Protein AF-A0A2R7Y6E2-F1 (afdb_monomer_lite)

Secondary structure (DSSP, 8-state):
-PPEEEEETTEEEEEPTT-EEEEEEEHHHHHT----TT-----EEEEEEETTEEEEEEEEEEES--HHHHHHHHHHHHHHHHTTSS-SSSEEEEEEEEESS---HHHHHHHHHTTEEEEE-SSEEEHHHHHHHTT---

Organism: NCBI:txid1973259

Structure (mmCIF, N/CA/C/O backbone):
data_AF-A0A2R7Y6E2-F1
#
_entry.id   AF-A0A2R7Y6E2-F1
#
loop_
_atom_site.group_PDB
_atom_site.id
_atom_site.type_symbol
_atom_site.label_atom_id
_atom_site.label_alt_id
_atom_site.label_comp_id
_atom_site.label_asym_id
_atom_site.label_entity_id
_atom_site.label_seq_id
_atom_site.pdbx_PDB_ins_code
_atom_site.Cartn_x
_atom_site.Cartn_y
_atom_site.Cartn_z
_atom_site.occupancy
_atom_site.B_iso_or_equiv
_atom_site.auth_seq_id
_atom_site.auth_comp_id
_atom_site.auth_asym_id
_atom_site.auth_atom_id
_atom_site.pdbx_PDB_model_num
ATOM 1 N N . MET A 1 1 ? -22.496 -4.155 -10.863 1.00 56.75 1 MET A N 1
ATOM 2 C CA . MET A 1 1 ? -22.003 -3.481 -9.640 1.00 56.75 1 MET A CA 1
ATOM 3 C C . MET A 1 1 ? -21.077 -2.351 -10.057 1.00 56.75 1 MET A C 1
ATOM 5 O O . MET A 1 1 ? -20.197 -2.584 -10.878 1.00 56.75 1 MET A O 1
ATOM 9 N N . THR A 1 2 ? -21.307 -1.134 -9.568 1.00 64.12 2 THR A N 1
ATOM 10 C CA . THR A 1 2 ? -20.529 0.052 -9.959 1.00 64.12 2 THR A CA 1
ATOM 11 C C . THR A 1 2 ? -19.225 0.093 -9.172 1.00 64.12 2 THR A C 1
ATOM 13 O O . THR A 1 2 ? -19.241 0.068 -7.946 1.00 64.12 2 THR A O 1
ATOM 16 N N . VAL A 1 3 ? -18.091 0.126 -9.866 1.00 72.12 3 VAL A N 1
ATOM 17 C CA . VAL A 1 3 ? -16.772 0.138 -9.227 1.00 72.12 3 VAL A CA 1
ATOM 18 C C . VAL A 1 3 ? -16.452 1.550 -8.728 1.00 72.12 3 VAL A C 1
ATOM 20 O O . VAL A 1 3 ? -16.567 2.512 -9.490 1.00 72.12 3 VAL A O 1
ATOM 23 N N . LYS A 1 4 ? -16.039 1.687 -7.464 1.00 87.62 4 LYS A N 1
ATOM 24 C CA . LYS A 1 4 ? -15.685 2.980 -6.862 1.00 87.62 4 LYS A CA 1
ATOM 25 C C . LYS A 1 4 ? -14.244 3.335 -7.222 1.00 87.62 4 LYS A C 1
ATOM 27 O O . LYS A 1 4 ? -13.345 2.512 -7.079 1.00 87.62 4 LYS A O 1
ATOM 32 N N . LYS A 1 5 ? -14.006 4.561 -7.687 1.00 90.81 5 LYS A N 1
ATOM 33 C CA . LYS A 1 5 ? -12.660 5.059 -8.000 1.00 90.81 5 LYS A CA 1
ATOM 34 C C . LYS A 1 5 ? -12.366 6.310 -7.195 1.00 90.81 5 LYS A C 1
ATOM 36 O O . LYS A 1 5 ? -13.218 7.187 -7.089 1.00 90.81 5 LYS A O 1
ATOM 41 N N . ILE A 1 6 ? -11.153 6.391 -6.671 1.00 91.75 6 ILE A N 1
ATOM 42 C CA . ILE A 1 6 ? -10.626 7.577 -5.996 1.00 91.75 6 ILE A CA 1
ATOM 43 C C . ILE A 1 6 ? -9.375 8.055 -6.722 1.00 91.75 6 ILE A C 1
ATOM 45 O O . ILE A 1 6 ? -8.675 7.270 -7.368 1.00 91.75 6 ILE A O 1
ATOM 49 N N . LYS A 1 7 ? -9.099 9.353 -6.631 1.00 88.94 7 LYS A N 1
ATOM 50 C CA . LYS A 1 7 ? -7.918 9.972 -7.227 1.00 88.94 7 LYS A CA 1
ATOM 51 C C . LYS A 1 7 ? -7.131 10.696 -6.144 1.00 88.94 7 LYS A C 1
ATOM 53 O O . LYS A 1 7 ? -7.691 11.526 -5.434 1.00 88.94 7 LYS A O 1
ATOM 58 N N . ILE A 1 8 ? -5.843 10.382 -6.041 1.00 86.50 8 ILE A N 1
ATOM 59 C CA . ILE A 1 8 ? -4.896 11.007 -5.113 1.00 86.50 8 ILE A CA 1
ATOM 60 C C . ILE A 1 8 ? -3.731 11.507 -5.960 1.00 86.50 8 ILE A C 1
ATOM 62 O O . ILE A 1 8 ? -2.990 10.709 -6.536 1.00 86.50 8 ILE A O 1
ATOM 66 N N . LYS A 1 9 ? -3.626 12.834 -6.110 1.00 83.81 9 LYS A N 1
ATOM 67 C CA . LYS A 1 9 ? -2.745 13.492 -7.090 1.00 83.81 9 LYS A CA 1
ATOM 68 C C . LYS A 1 9 ? -2.893 12.868 -8.488 1.00 83.81 9 LYS A C 1
ATOM 70 O O . LYS A 1 9 ? -3.942 13.009 -9.121 1.00 83.81 9 LYS A O 1
ATOM 75 N N . ASN A 1 10 ? -1.864 12.165 -8.962 1.00 79.25 10 ASN A N 1
ATOM 76 C CA . ASN A 1 10 ? -1.819 11.552 -10.289 1.00 79.25 10 ASN A CA 1
ATOM 77 C C . ASN A 1 10 ? -2.168 10.054 -10.279 1.00 79.25 10 ASN A C 1
ATOM 79 O O . ASN A 1 10 ? -2.260 9.449 -11.347 1.00 79.25 10 ASN A O 1
ATOM 83 N N . THR A 1 11 ? -2.412 9.468 -9.105 1.00 83.75 11 THR A N 1
ATOM 84 C CA . THR A 1 11 ? -2.740 8.050 -8.943 1.00 83.75 11 THR A CA 1
ATOM 85 C C . THR A 1 11 ? -4.250 7.861 -8.860 1.00 83.75 11 THR A C 1
ATOM 87 O O . THR A 1 11 ? -4.935 8.487 -8.051 1.00 83.75 11 THR A O 1
ATOM 90 N N . THR A 1 12 ? -4.786 6.977 -9.703 1.00 90.00 12 THR A N 1
ATOM 91 C CA . THR A 1 12 ? -6.181 6.520 -9.615 1.00 90.00 12 THR A CA 1
ATOM 92 C C . THR A 1 12 ? -6.214 5.155 -8.951 1.00 90.00 12 THR A C 1
ATOM 94 O O . THR A 1 12 ? -5.489 4.254 -9.374 1.00 90.00 12 THR A O 1
ATOM 97 N N . ILE A 1 13 ? -7.068 4.986 -7.947 1.00 91.62 13 ILE A N 1
ATOM 98 C CA . ILE A 1 13 ? -7.214 3.736 -7.204 1.00 91.62 13 ILE A CA 1
ATOM 99 C C . ILE A 1 13 ? -8.643 3.238 -7.355 1.00 91.62 13 ILE A C 1
ATOM 101 O O . ILE A 1 13 ? -9.605 3.981 -7.156 1.00 91.62 13 ILE A O 1
ATOM 105 N N . THR A 1 14 ? -8.765 1.973 -7.730 1.00 92.44 14 THR A N 1
ATOM 106 C CA . THR A 1 14 ? -10.038 1.276 -7.881 1.00 92.44 14 THR A CA 1
ATOM 107 C C . THR A 1 14 ? -10.317 0.509 -6.598 1.00 92.44 14 THR A C 1
ATOM 109 O O . THR A 1 14 ? -9.541 -0.369 -6.226 1.00 92.44 14 THR A O 1
ATOM 112 N N . LEU A 1 15 ? -11.401 0.863 -5.912 1.00 92.25 15 LEU A N 1
ATOM 113 C CA . LEU A 1 15 ? -11.818 0.280 -4.643 1.00 92.25 15 LEU A CA 1
ATOM 114 C C . LEU A 1 15 ? -12.960 -0.729 -4.848 1.00 92.25 15 LEU A C 1
ATOM 116 O O . LEU A 1 15 ? -13.767 -0.560 -5.771 1.00 92.25 15 LEU A O 1
ATOM 120 N N . PRO A 1 16 ? -13.083 -1.735 -3.963 1.00 90.44 16 PRO A N 1
ATOM 121 C CA . PRO A 1 16 ? -14.289 -2.548 -3.872 1.00 90.44 16 PRO A CA 1
ATOM 122 C C . PRO A 1 16 ? -15.549 -1.687 -3.675 1.00 90.44 16 PRO A C 1
ATOM 124 O O . PRO A 1 16 ? -15.488 -0.661 -2.992 1.00 90.44 16 PRO A O 1
ATOM 127 N N . PRO A 1 17 ? -16.703 -2.079 -4.243 1.00 88.00 17 PRO A N 1
ATOM 128 C CA . PRO A 1 17 ? -17.943 -1.304 -4.137 1.00 88.00 17 PRO A CA 1
ATOM 129 C C . PRO A 1 17 ? -18.469 -1.185 -2.697 1.00 88.00 17 PRO A C 1
ATOM 131 O O . PRO A 1 17 ? -19.070 -0.175 -2.350 1.00 88.00 17 PRO A O 1
ATOM 134 N N . ASN A 1 18 ? -18.214 -2.191 -1.862 1.00 88.56 18 ASN A N 1
ATOM 135 C CA . ASN A 1 18 ? -18.563 -2.264 -0.440 1.00 88.56 18 ASN A CA 1
ATOM 136 C C . ASN A 1 18 ? -17.472 -1.699 0.492 1.00 88.56 18 ASN A C 1
ATOM 138 O O . ASN A 1 18 ? -17.632 -1.754 1.709 1.00 88.56 18 ASN A O 1
ATOM 142 N N . ALA A 1 19 ? -16.371 -1.163 -0.047 1.00 92.06 19 ALA A N 1
ATOM 143 C CA . ALA A 1 19 ? -15.323 -0.564 0.768 1.00 92.06 19 ALA A CA 1
ATOM 144 C C . ALA A 1 19 ? -15.698 0.863 1.202 1.00 92.06 19 ALA A C 1
ATOM 146 O O . ALA A 1 19 ? -15.928 1.770 0.385 1.00 92.06 19 ALA A O 1
ATOM 147 N N . GLU A 1 20 ? -15.675 1.084 2.510 1.00 93.31 20 GLU A N 1
ATOM 148 C CA . GLU A 1 20 ? -15.741 2.406 3.112 1.00 93.31 20 GLU A CA 1
ATOM 149 C C . GLU A 1 20 ? -14.324 2.987 3.207 1.00 93.31 20 GLU A C 1
ATOM 151 O O . GLU A 1 20 ? -13.395 2.346 3.695 1.00 93.31 20 GLU A O 1
ATOM 156 N N . LEU A 1 21 ? -14.138 4.208 2.705 1.00 94.38 21 LEU A N 1
ATOM 157 C CA . LEU A 1 21 ? -12.856 4.903 2.784 1.00 94.38 21 LEU A CA 1
ATOM 158 C C . LEU A 1 21 ? -12.858 5.789 4.027 1.00 94.38 21 LEU A C 1
ATOM 160 O O . LEU A 1 21 ? -13.561 6.794 4.044 1.00 94.38 21 LEU A O 1
ATOM 164 N N . LEU A 1 22 ? -12.058 5.427 5.030 1.00 94.38 22 LEU A N 1
ATOM 165 C CA . LEU A 1 22 ? -11.974 6.154 6.297 1.00 94.38 22 LEU A CA 1
ATOM 166 C C . LEU A 1 22 ? -10.953 7.295 6.235 1.00 94.38 22 LEU A C 1
ATOM 168 O O . LEU A 1 22 ? -11.215 8.392 6.719 1.00 94.38 22 LEU A O 1
ATOM 172 N N . LYS A 1 23 ? -9.775 7.039 5.651 1.00 94.12 23 LYS A N 1
ATOM 173 C CA . LYS A 1 23 ? -8.707 8.038 5.484 1.00 94.12 23 LYS A CA 1
ATOM 174 C C . LYS A 1 23 ? -7.964 7.819 4.172 1.00 94.12 23 LYS A C 1
ATOM 176 O O . LYS A 1 23 ? -7.792 6.682 3.739 1.00 94.12 23 LYS A O 1
ATOM 181 N N . GLN A 1 24 ? -7.469 8.899 3.576 1.00 93.00 24 GLN A N 1
ATOM 182 C CA . GLN A 1 24 ? -6.537 8.849 2.451 1.00 93.00 24 GLN A CA 1
ATOM 183 C C . GLN A 1 24 ? -5.542 10.002 2.515 1.00 93.00 24 GLN A C 1
ATOM 185 O O . GLN A 1 24 ? -5.879 11.085 2.993 1.00 93.00 24 GLN A O 1
ATOM 190 N N . THR A 1 25 ? -4.336 9.780 2.007 1.00 90.06 25 THR A N 1
ATOM 191 C CA . THR A 1 25 ? -3.332 10.832 1.861 1.00 90.06 25 THR A CA 1
ATOM 192 C C . THR A 1 25 ? -2.260 10.450 0.840 1.00 90.06 25 THR A C 1
ATOM 194 O O . THR A 1 25 ? -2.125 9.280 0.467 1.00 90.06 25 THR A O 1
ATOM 197 N N . ASN A 1 26 ? -1.493 11.439 0.395 1.00 87.94 26 ASN A N 1
ATOM 198 C CA . ASN A 1 26 ? -0.224 11.214 -0.278 1.00 87.94 26 ASN A CA 1
ATOM 199 C C . ASN A 1 26 ? 0.892 11.106 0.778 1.00 87.94 26 ASN A C 1
ATOM 201 O O . ASN A 1 26 ? 0.958 11.924 1.694 1.00 87.94 26 ASN A O 1
ATOM 205 N N . LEU A 1 27 ? 1.759 10.094 0.662 1.00 82.44 27 LEU A N 1
ATOM 206 C CA . LEU A 1 27 ? 2.817 9.847 1.655 1.00 82.44 27 LEU A CA 1
ATOM 207 C C . LEU A 1 27 ? 3.741 11.053 1.814 1.00 82.44 27 LEU A C 1
ATOM 209 O O . LEU A 1 27 ? 4.067 11.411 2.944 1.00 82.44 27 LEU A O 1
ATOM 213 N N . ASP A 1 28 ? 4.115 11.698 0.708 1.00 76.44 28 ASP A N 1
ATOM 214 C CA . ASP A 1 28 ? 5.061 12.820 0.721 1.00 76.44 28 ASP A CA 1
ATOM 215 C C . ASP A 1 28 ? 4.544 13.990 1.569 1.00 76.44 28 ASP A C 1
ATOM 217 O O . ASP A 1 28 ? 5.308 14.611 2.311 1.00 76.44 28 ASP A O 1
ATOM 221 N N . GLU A 1 29 ? 3.231 14.249 1.509 1.00 76.38 29 GLU A N 1
ATOM 222 C CA . GLU A 1 29 ? 2.556 15.301 2.277 1.00 76.38 29 GLU A CA 1
ATOM 223 C C . GLU A 1 29 ? 2.580 15.027 3.782 1.00 76.38 29 GLU A C 1
ATOM 225 O O . GLU A 1 29 ? 2.872 15.923 4.569 1.00 76.38 29 GLU A O 1
ATOM 230 N N . VAL A 1 30 ? 2.311 13.790 4.206 1.00 77.06 30 VAL A N 1
ATOM 231 C CA . VAL A 1 30 ? 2.269 13.449 5.640 1.00 77.06 30 VAL A CA 1
ATOM 232 C C . VAL A 1 30 ? 3.664 13.258 6.218 1.00 77.06 30 VAL A C 1
ATOM 234 O O . VAL A 1 30 ? 3.916 13.583 7.383 1.00 77.06 30 VAL A O 1
ATOM 237 N N . LEU A 1 31 ? 4.594 12.739 5.422 1.00 75.44 31 LEU A N 1
ATOM 238 C CA . LEU A 1 31 ? 5.944 12.418 5.865 1.00 75.44 31 LEU A CA 1
ATOM 239 C C . LEU A 1 31 ? 6.920 13.597 5.759 1.00 75.44 31 LEU A C 1
ATOM 241 O O . LEU A 1 31 ? 8.083 13.419 6.133 1.00 75.44 31 LEU A O 1
ATOM 245 N N . ASN A 1 32 ? 6.460 14.782 5.327 1.00 65.75 32 ASN A N 1
ATOM 246 C CA . ASN A 1 32 ? 7.274 15.983 5.088 1.00 65.75 32 ASN A CA 1
ATOM 247 C C . ASN A 1 32 ? 8.534 15.677 4.260 1.00 65.75 32 ASN A C 1
ATOM 249 O O . ASN A 1 32 ? 9.590 16.274 4.473 1.00 65.75 32 ASN A O 1
ATOM 253 N N . GLN A 1 33 ? 8.454 14.700 3.355 1.00 62.47 33 GLN A N 1
ATOM 254 C CA . GLN A 1 33 ? 9.567 14.398 2.468 1.00 62.47 33 GLN A CA 1
ATOM 255 C C . GLN A 1 33 ? 9.643 15.545 1.465 1.00 62.47 33 GLN A C 1
ATOM 257 O O . GLN A 1 33 ? 8.652 15.874 0.816 1.00 62.47 33 GLN A O 1
ATOM 262 N N . THR A 1 34 ? 10.790 16.228 1.414 1.00 51.34 34 THR A N 1
ATOM 263 C CA . THR A 1 3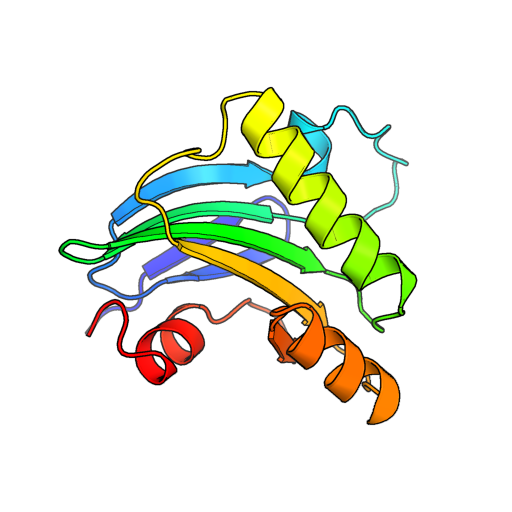4 ? 11.004 17.398 0.560 1.00 51.34 34 THR A CA 1
ATOM 264 C C . THR A 1 34 ? 10.576 17.060 -0.861 1.00 51.34 34 THR A C 1
ATOM 266 O O . THR A 1 34 ? 11.263 16.298 -1.539 1.00 51.34 34 THR A O 1
ATOM 269 N N . LEU A 1 35 ? 9.447 17.623 -1.304 1.00 51.62 35 LEU A N 1
ATOM 270 C CA . LEU A 1 35 ? 8.934 17.459 -2.659 1.00 51.62 35 LEU A CA 1
ATOM 271 C C . LEU A 1 35 ? 10.008 17.967 -3.623 1.00 51.62 35 LEU A C 1
ATOM 273 O O . LEU A 1 35 ? 10.117 19.170 -3.883 1.00 51.62 35 LEU A O 1
ATOM 277 N N . LYS A 1 36 ? 10.835 17.070 -4.168 1.00 48.47 36 LYS A N 1
ATOM 278 C CA . LYS A 1 36 ? 11.628 17.420 -5.342 1.00 48.47 36 LYS A CA 1
ATOM 279 C C . LYS A 1 36 ? 10.601 17.748 -6.418 1.00 48.47 36 LYS A C 1
ATOM 281 O O . LYS A 1 36 ? 9.787 16.901 -6.770 1.00 48.47 36 LYS A O 1
ATOM 286 N N . LYS A 1 37 ? 10.633 18.990 -6.915 1.00 43.69 37 LYS A N 1
ATOM 287 C CA . LYS A 1 37 ? 9.671 19.635 -7.840 1.00 43.69 37 LYS A CA 1
ATOM 288 C C . LYS A 1 37 ? 9.275 18.837 -9.106 1.00 43.69 37 LYS A C 1
ATOM 290 O O . LYS A 1 37 ? 8.459 19.326 -9.874 1.00 43.69 37 LYS A O 1
ATOM 295 N N . ASN A 1 38 ? 9.807 17.632 -9.322 1.00 43.53 38 ASN A N 1
ATOM 296 C CA . ASN A 1 38 ? 9.634 16.814 -10.520 1.00 43.53 38 ASN A CA 1
ATOM 297 C C . ASN A 1 38 ? 9.093 15.389 -10.279 1.00 43.53 38 ASN A C 1
ATOM 299 O O . ASN A 1 38 ? 9.013 14.618 -11.238 1.00 43.53 38 ASN A O 1
ATOM 303 N N . GLU A 1 39 ? 8.705 14.995 -9.063 1.00 50.81 39 GLU A N 1
ATOM 304 C CA . GLU A 1 39 ? 8.198 13.632 -8.848 1.00 50.81 39 GLU A CA 1
ATOM 305 C C . GLU A 1 39 ? 6.721 13.490 -9.244 1.00 50.81 39 GLU A C 1
ATOM 307 O O . GLU A 1 39 ? 5.792 13.898 -8.556 1.00 50.81 39 GLU A O 1
ATOM 312 N N . LYS A 1 40 ? 6.511 12.881 -10.419 1.00 53.09 40 LYS A N 1
ATOM 313 C CA . LYS A 1 40 ? 5.201 12.439 -10.929 1.00 53.09 40 LYS A CA 1
ATOM 314 C C . LYS A 1 40 ? 4.624 11.238 -10.165 1.00 53.09 40 LYS A C 1
ATOM 316 O O . LYS A 1 40 ? 3.487 10.859 -10.445 1.00 53.09 40 LYS A O 1
ATOM 321 N N . LYS A 1 41 ? 5.407 10.620 -9.279 1.00 61.75 41 LYS A N 1
ATOM 322 C CA . LYS A 1 41 ? 5.032 9.440 -8.495 1.00 61.75 41 LYS A CA 1
ATOM 323 C C . LYS A 1 41 ? 4.214 9.907 -7.299 1.00 61.75 41 LYS A C 1
ATOM 325 O O . LYS A 1 41 ? 4.559 10.895 -6.667 1.00 61.75 41 LYS A O 1
ATOM 330 N N . SER A 1 42 ? 3.067 9.285 -7.070 1.00 66.75 42 SER A N 1
ATOM 331 C CA . SER A 1 42 ? 2.213 9.626 -5.935 1.00 66.75 42 SER A CA 1
ATOM 332 C C . SER A 1 42 ? 2.097 8.386 -5.079 1.00 66.75 42 SER A C 1
ATOM 334 O O . SER A 1 42 ? 1.265 7.523 -5.361 1.00 66.75 42 SER A O 1
ATOM 336 N N . ASP A 1 43 ? 2.962 8.320 -4.073 1.00 85.88 43 ASP A N 1
ATOM 337 C CA . ASP A 1 43 ? 2.897 7.322 -3.017 1.00 85.88 43 ASP A CA 1
ATOM 338 C C . ASP A 1 43 ? 1.651 7.622 -2.170 1.00 85.88 43 ASP A C 1
ATOM 340 O O . ASP A 1 43 ? 1.309 8.787 -1.915 1.00 85.88 43 ASP A O 1
ATOM 344 N N . VAL A 1 44 ? 0.906 6.581 -1.804 1.00 91.62 44 VAL A N 1
ATOM 345 C CA . VAL A 1 44 ? -0.434 6.689 -1.213 1.00 91.62 44 VAL A CA 1
ATOM 346 C C . VAL A 1 44 ? -0.551 5.893 0.081 1.00 91.62 44 VAL A C 1
ATOM 348 O O . VAL A 1 44 ? -0.142 4.737 0.142 1.00 91.62 44 VAL A O 1
ATOM 351 N N . ALA A 1 45 ? -1.201 6.480 1.088 1.00 93.75 45 ALA A N 1
ATOM 352 C CA . ALA A 1 45 ? -1.683 5.748 2.253 1.00 93.75 45 ALA A CA 1
ATOM 353 C C . ALA A 1 45 ? -3.205 5.858 2.365 1.00 93.75 45 ALA A C 1
ATOM 355 O O . ALA A 1 45 ? -3.781 6.935 2.191 1.00 93.75 45 ALA A O 1
ATOM 356 N N . LEU A 1 46 ? -3.852 4.734 2.666 1.00 94.88 46 LEU A N 1
ATOM 357 C CA . LEU A 1 46 ? -5.298 4.606 2.817 1.00 94.88 46 LEU A CA 1
ATOM 358 C C . LEU A 1 46 ? -5.625 3.859 4.106 1.00 94.88 46 LEU A C 1
ATOM 360 O O . LEU A 1 46 ? -4.924 2.925 4.494 1.00 94.88 46 LEU A O 1
ATOM 364 N N . VAL A 1 47 ? -6.759 4.213 4.699 1.00 95.50 47 VAL A N 1
ATOM 365 C CA . VAL A 1 47 ? -7.446 3.376 5.678 1.00 95.50 47 VAL A CA 1
ATOM 366 C C . VAL A 1 47 ? -8.801 3.013 5.086 1.00 95.50 47 VAL A C 1
ATOM 368 O O . VAL A 1 47 ? -9.639 3.892 4.864 1.00 95.50 47 VAL A O 1
ATOM 371 N N . LEU A 1 48 ? -8.996 1.729 4.796 1.00 95.12 48 LEU A N 1
ATOM 372 C CA . LEU A 1 48 ? -10.241 1.188 4.253 1.00 95.12 48 LEU A CA 1
ATOM 373 C C . LEU A 1 48 ? -10.934 0.323 5.299 1.00 95.12 48 LEU A C 1
ATOM 375 O O . LEU A 1 48 ? -10.273 -0.425 6.012 1.00 95.12 48 LEU A O 1
ATOM 379 N N . LYS A 1 49 ? -12.261 0.379 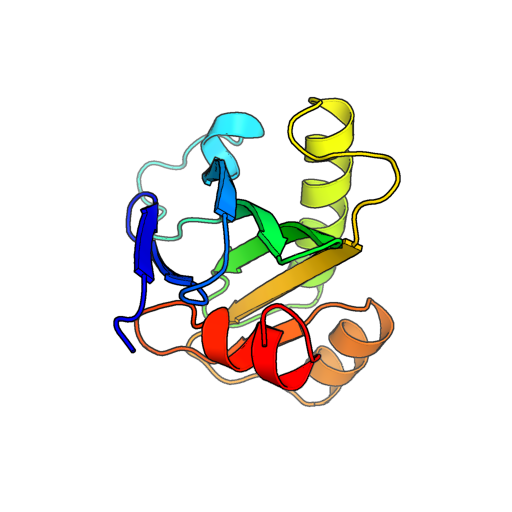5.350 1.00 93.88 49 LYS A N 1
ATOM 380 C CA . LYS A 1 49 ? -13.083 -0.576 6.087 1.00 93.88 49 LYS A CA 1
ATOM 381 C C . LYS A 1 49 ? -13.872 -1.436 5.106 1.00 93.88 49 LYS A C 1
ATOM 383 O O . LYS A 1 49 ? -14.489 -0.925 4.173 1.00 93.88 49 LYS A O 1
ATOM 388 N N . CYS A 1 50 ? -13.839 -2.742 5.330 1.00 91.31 50 CYS A N 1
ATOM 389 C CA . CYS A 1 50 ? -14.550 -3.740 4.546 1.00 91.31 50 CYS A CA 1
ATOM 390 C C . CYS A 1 50 ? -15.215 -4.751 5.474 1.00 91.31 50 CYS A C 1
ATOM 392 O O . CYS A 1 50 ? -14.552 -5.656 5.984 1.00 91.31 50 CYS A O 1
ATOM 394 N N . GLY A 1 51 ? -16.521 -4.589 5.694 1.00 87.44 51 GLY A N 1
ATOM 395 C CA . GLY A 1 51 ? -17.232 -5.337 6.730 1.00 87.44 51 GLY A CA 1
ATOM 396 C C . GLY A 1 51 ? -16.601 -5.083 8.101 1.00 87.44 51 GLY A C 1
ATOM 397 O O . GLY A 1 51 ? -16.441 -3.930 8.507 1.00 87.44 51 GLY A O 1
ATOM 398 N N . GLU A 1 52 ? -16.186 -6.159 8.766 1.00 88.62 52 GLU A N 1
ATOM 399 C CA . GLU A 1 52 ? -15.540 -6.130 10.086 1.00 88.62 52 GLU A CA 1
ATOM 400 C C . GLU A 1 52 ? -14.042 -5.783 10.033 1.00 88.62 52 GLU A C 1
ATOM 402 O O . GLU A 1 52 ? -13.424 -5.512 11.061 1.00 88.62 52 GLU A O 1
ATOM 407 N N . TYR A 1 53 ? -13.431 -5.775 8.845 1.00 92.31 53 TYR A N 1
ATOM 408 C CA . TYR A 1 53 ? -11.995 -5.551 8.702 1.00 92.31 53 TYR A CA 1
ATOM 409 C C . TYR A 1 53 ? -11.667 -4.082 8.467 1.00 92.31 53 TYR A C 1
ATOM 411 O O . TYR A 1 53 ? -12.230 -3.439 7.579 1.00 92.31 53 TYR A O 1
ATOM 419 N N . VAL A 1 54 ? -10.670 -3.581 9.195 1.00 95.00 54 VAL A N 1
ATOM 420 C CA . VAL A 1 54 ? -9.981 -2.327 8.880 1.00 95.00 54 VAL A CA 1
ATOM 421 C C . VAL A 1 54 ? -8.630 -2.654 8.254 1.00 95.00 54 VAL A C 1
ATOM 423 O O . VAL A 1 54 ? -7.877 -3.476 8.768 1.00 95.00 54 VAL A O 1
ATOM 426 N N . LEU A 1 55 ? -8.317 -2.015 7.133 1.00 95.69 55 LEU A N 1
ATOM 427 C CA . LEU A 1 55 ? -7.115 -2.225 6.335 1.00 95.69 55 LEU A CA 1
ATOM 428 C C . LEU A 1 55 ? -6.297 -0.931 6.329 1.00 95.69 55 LEU A C 1
ATOM 430 O O . LEU A 1 55 ? -6.759 0.094 5.825 1.00 95.69 55 LEU A O 1
ATOM 434 N N . ASN A 1 56 ? -5.069 -0.995 6.840 1.00 96.69 56 ASN A N 1
ATOM 435 C CA . ASN A 1 56 ? -4.067 0.053 6.680 1.00 96.69 56 ASN A CA 1
ATOM 436 C C . ASN A 1 56 ? -3.236 -0.267 5.439 1.00 96.69 56 ASN A C 1
ATOM 438 O O . ASN A 1 56 ? -2.461 -1.225 5.444 1.00 96.69 56 ASN A O 1
ATOM 442 N N . ILE A 1 57 ? -3.385 0.527 4.386 1.00 95.31 57 ILE A N 1
ATOM 443 C CA . ILE A 1 57 ? -2.757 0.267 3.093 1.00 95.31 57 ILE A CA 1
ATOM 444 C C . ILE A 1 57 ? -1.729 1.355 2.812 1.00 95.31 57 ILE A C 1
ATOM 446 O O . ILE A 1 57 ? -2.074 2.534 2.785 1.00 95.31 57 ILE A O 1
ATOM 450 N N . VAL A 1 58 ? -0.486 0.956 2.561 1.00 94.88 58 VAL A N 1
ATOM 451 C CA . VAL A 1 58 ? 0.587 1.833 2.079 1.00 94.88 58 VAL A CA 1
ATOM 452 C C . VAL A 1 58 ? 1.008 1.354 0.700 1.00 94.88 58 VAL A C 1
ATOM 454 O O . VAL A 1 58 ? 1.188 0.155 0.488 1.00 94.88 58 VAL A O 1
ATOM 457 N N . ILE A 1 59 ? 1.119 2.284 -0.243 1.00 92.62 59 ILE A N 1
ATOM 458 C CA . ILE A 1 59 ? 1.376 1.998 -1.648 1.00 92.62 59 ILE A CA 1
ATOM 459 C C . ILE A 1 59 ? 2.465 2.929 -2.168 1.00 92.62 59 ILE A C 1
ATOM 461 O O . ILE A 1 59 ? 2.301 4.146 -2.120 1.00 92.62 59 ILE A O 1
ATOM 465 N N . GLU A 1 60 ? 3.531 2.360 -2.715 1.00 89.62 60 GLU A N 1
ATOM 466 C CA . GLU A 1 60 ? 4.618 3.110 -3.356 1.00 89.62 60 GLU A CA 1
ATOM 467 C C . GLU A 1 60 ? 4.629 2.839 -4.863 1.00 89.62 60 GLU A C 1
ATOM 469 O O . GLU A 1 60 ? 4.567 1.681 -5.286 1.00 89.62 60 GLU A O 1
ATOM 474 N N . ASP A 1 61 ? 4.702 3.892 -5.684 1.00 85.12 61 ASP A N 1
ATOM 475 C CA . ASP A 1 61 ? 4.759 3.782 -7.150 1.00 85.12 61 ASP A CA 1
ATOM 476 C C . ASP A 1 61 ? 6.211 3.840 -7.644 1.00 85.12 61 ASP A C 1
ATOM 478 O O . ASP A 1 61 ? 6.765 4.898 -7.957 1.00 85.12 61 ASP A O 1
ATOM 482 N N . THR A 1 62 ? 6.859 2.683 -7.746 1.00 77.75 62 THR A N 1
ATOM 483 C CA . THR A 1 62 ? 8.313 2.621 -7.944 1.00 77.75 62 THR A CA 1
ATOM 484 C C . THR A 1 62 ? 8.727 2.515 -9.410 1.00 77.75 62 THR A C 1
ATOM 486 O O . THR A 1 62 ? 9.862 2.842 -9.763 1.00 77.75 62 THR A O 1
ATOM 489 N N . GLY A 1 63 ? 7.802 2.233 -10.330 1.00 80.12 63 GLY A N 1
ATOM 490 C CA . GLY A 1 63 ? 8.092 2.080 -11.760 1.00 80.12 63 GLY A CA 1
ATOM 491 C C . GLY A 1 63 ? 8.841 0.776 -12.059 1.00 80.12 63 GLY A C 1
ATOM 492 O O . GLY A 1 63 ? 8.246 -0.111 -12.676 1.00 80.12 63 GLY A O 1
ATOM 493 N N . THR A 1 64 ? 10.085 0.663 -11.581 1.00 84.06 64 THR A N 1
ATOM 494 C CA . THR A 1 64 ? 10.882 -0.572 -11.489 1.00 84.06 64 THR A CA 1
ATOM 495 C C . THR A 1 64 ? 11.265 -0.766 -10.020 1.00 84.06 64 THR A C 1
ATOM 497 O O . THR A 1 64 ? 12.035 0.045 -9.511 1.00 84.06 64 THR A O 1
ATOM 500 N N . PRO A 1 65 ? 10.719 -1.781 -9.333 1.00 87.31 65 PRO A N 1
ATOM 501 C CA . PRO A 1 65 ? 10.991 -1.995 -7.921 1.00 87.31 65 PRO A CA 1
ATOM 502 C C . PRO A 1 65 ? 12.439 -2.414 -7.655 1.00 87.31 65 PRO A C 1
ATOM 504 O O . PRO A 1 65 ? 13.034 -3.164 -8.427 1.00 87.31 65 PRO A O 1
ATOM 507 N N . GLU A 1 66 ? 12.960 -1.988 -6.512 1.00 89.31 66 GLU A N 1
ATOM 508 C CA . GLU A 1 66 ? 14.262 -2.353 -5.963 1.00 89.31 66 GLU A CA 1
ATOM 509 C C . GLU A 1 66 ? 14.129 -2.793 -4.495 1.00 89.31 66 GLU A C 1
ATOM 511 O O . GLU A 1 66 ? 13.145 -2.501 -3.814 1.00 89.31 66 GLU A O 1
ATOM 516 N N . LEU A 1 67 ? 15.152 -3.462 -3.950 1.00 88.25 67 LEU A N 1
ATOM 517 C CA . LEU A 1 67 ? 15.135 -3.930 -2.555 1.00 88.25 67 LEU A CA 1
ATOM 518 C C . LEU A 1 67 ? 14.954 -2.788 -1.540 1.00 88.25 67 LEU A C 1
ATOM 520 O O . LEU A 1 67 ? 14.308 -2.972 -0.507 1.00 88.25 67 LEU A O 1
ATOM 524 N N . ARG A 1 68 ? 15.508 -1.605 -1.832 1.00 88.94 68 ARG A N 1
ATOM 525 C CA . ARG A 1 68 ? 15.340 -0.416 -0.984 1.00 88.94 68 ARG A CA 1
ATOM 526 C C . ARG A 1 68 ? 13.879 0.013 -0.860 1.00 88.94 68 ARG A C 1
ATOM 528 O O . ARG A 1 68 ? 13.511 0.556 0.173 1.00 88.94 68 ARG A O 1
ATOM 535 N N . ASP A 1 69 ? 13.053 -0.272 -1.864 1.00 89.62 69 ASP A N 1
ATOM 536 C CA . ASP A 1 69 ? 11.654 0.145 -1.870 1.00 89.62 69 ASP A CA 1
ATOM 537 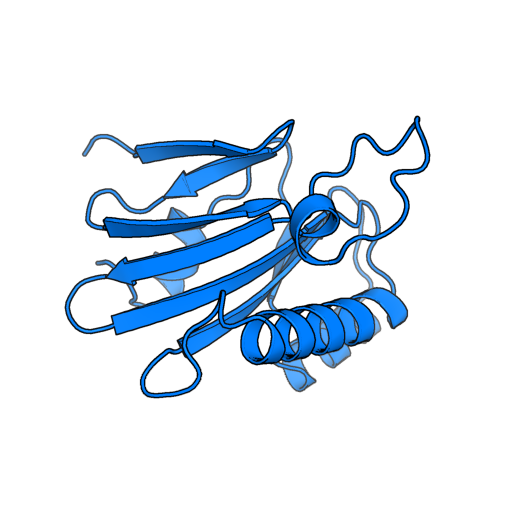C C . ASP A 1 69 ? 10.821 -0.676 -0.885 1.00 89.62 69 ASP A C 1
ATOM 539 O O . ASP A 1 69 ? 9.915 -0.141 -0.258 1.00 89.62 69 ASP A O 1
ATOM 543 N N . ILE A 1 70 ? 11.161 -1.957 -0.693 1.00 90.62 70 ILE A N 1
ATOM 544 C CA . ILE A 1 70 ? 10.537 -2.814 0.329 1.00 90.62 70 ILE A CA 1
ATOM 545 C C . ILE A 1 70 ? 10.768 -2.209 1.718 1.00 90.62 70 ILE A C 1
ATOM 547 O O . ILE A 1 70 ? 9.820 -2.044 2.483 1.00 90.62 70 ILE A O 1
ATOM 551 N N . ARG A 1 71 ? 12.019 -1.826 2.013 1.00 90.38 71 ARG A N 1
ATOM 552 C CA . ARG A 1 71 ? 12.392 -1.201 3.293 1.00 90.38 71 ARG A CA 1
ATOM 553 C C . ARG A 1 71 ? 11.719 0.156 3.473 1.00 90.38 71 ARG A C 1
ATOM 555 O O . ARG A 1 71 ? 11.122 0.398 4.515 1.00 90.38 71 ARG A O 1
ATOM 562 N N . LYS A 1 72 ? 11.736 0.998 2.431 1.00 89.19 72 LYS A N 1
ATOM 563 C CA . LYS A 1 72 ? 11.041 2.294 2.426 1.00 89.19 72 LYS A CA 1
ATOM 564 C C . LYS A 1 72 ? 9.559 2.120 2.766 1.00 89.19 72 LYS A C 1
ATOM 566 O O . LYS A 1 72 ? 9.023 2.898 3.544 1.00 89.19 72 LYS A O 1
ATOM 571 N N . LEU A 1 73 ? 8.901 1.093 2.227 1.00 91.44 73 LEU A N 1
ATOM 572 C CA . LEU A 1 73 ? 7.484 0.838 2.488 1.00 91.44 73 LEU A CA 1
ATOM 573 C C . LEU A 1 73 ? 7.195 0.499 3.955 1.00 91.44 73 LEU A C 1
ATOM 575 O O . LEU A 1 73 ? 6.195 0.958 4.511 1.00 91.44 73 LEU A O 1
ATOM 579 N N . GLU A 1 74 ? 8.060 -0.305 4.573 1.00 91.88 74 GLU A N 1
ATOM 580 C CA . GLU A 1 74 ? 7.972 -0.642 5.996 1.00 91.88 74 GLU A CA 1
ATOM 581 C C . GLU A 1 74 ? 8.196 0.599 6.867 1.00 91.88 74 GLU A C 1
ATOM 583 O O . GLU A 1 74 ? 7.347 0.911 7.700 1.00 91.88 74 GLU A O 1
ATOM 588 N N . GLU A 1 75 ? 9.255 1.364 6.596 1.00 91.81 75 GLU A N 1
ATOM 589 C CA . GLU A 1 75 ? 9.558 2.620 7.294 1.00 91.81 75 GLU A CA 1
ATOM 590 C C . GLU A 1 75 ? 8.425 3.650 7.150 1.00 91.81 75 GLU A C 1
ATOM 592 O O . GLU A 1 75 ? 8.036 4.304 8.119 1.00 91.81 75 GLU A O 1
ATOM 597 N N . SER A 1 76 ? 7.855 3.789 5.950 1.00 91.94 76 SER A N 1
ATOM 598 C CA . SER A 1 76 ? 6.714 4.671 5.697 1.00 91.94 76 SER A CA 1
ATOM 599 C C . SER A 1 76 ? 5.496 4.265 6.522 1.00 91.94 76 SER A C 1
ATOM 601 O O . SER A 1 76 ? 4.819 5.132 7.073 1.00 91.94 76 SER A O 1
ATOM 603 N N . TYR A 1 77 ? 5.221 2.964 6.644 1.00 93.75 77 TYR A N 1
ATOM 604 C CA . TYR A 1 77 ? 4.131 2.471 7.484 1.00 93.75 77 TYR A CA 1
ATOM 605 C C . TYR A 1 77 ? 4.346 2.848 8.952 1.00 93.75 77 TYR A C 1
ATOM 607 O O . TYR A 1 77 ? 3.446 3.416 9.571 1.00 93.75 77 TYR A O 1
ATOM 615 N N . ASP A 1 78 ? 5.532 2.573 9.492 1.00 92.94 78 ASP A N 1
ATOM 616 C CA . ASP A 1 78 ? 5.828 2.801 10.908 1.00 92.94 78 ASP A CA 1
ATOM 617 C C . ASP A 1 78 ? 5.744 4.299 11.248 1.00 92.94 78 ASP A C 1
ATOM 619 O O . ASP A 1 78 ? 5.068 4.693 12.199 1.00 92.94 78 ASP A O 1
ATOM 623 N N . ARG A 1 79 ? 6.268 5.168 10.375 1.00 91.94 79 ARG A N 1
ATOM 624 C CA . ARG A 1 79 ? 6.137 6.630 10.520 1.00 91.94 79 ARG A CA 1
ATOM 625 C C . ARG A 1 79 ? 4.687 7.119 10.449 1.00 91.94 79 ARG A C 1
ATOM 627 O O . ARG A 1 79 ? 4.337 8.110 11.091 1.00 91.94 79 ARG A O 1
ATOM 634 N N . LEU A 1 80 ? 3.828 6.473 9.659 1.00 93.00 80 LEU A N 1
ATOM 635 C CA . LEU A 1 80 ? 2.404 6.822 9.589 1.00 93.00 80 LEU A CA 1
ATOM 636 C C . LEU A 1 80 ? 1.628 6.379 10.839 1.00 93.00 80 LEU A C 1
ATOM 638 O O . LEU A 1 80 ? 0.619 7.009 11.173 1.00 93.00 80 LEU A O 1
ATOM 642 N N . ILE A 1 81 ? 2.088 5.331 11.526 1.00 93.69 81 ILE A N 1
ATOM 643 C CA . ILE A 1 81 ? 1.587 4.939 12.848 1.00 93.69 81 ILE A CA 1
ATOM 644 C C . ILE A 1 81 ? 2.004 5.978 13.890 1.00 93.69 81 ILE A C 1
ATOM 646 O O . ILE A 1 81 ? 1.143 6.498 14.593 1.00 93.69 81 ILE A O 1
ATOM 650 N N . GLU A 1 82 ? 3.285 6.356 13.931 1.00 91.62 82 GLU A N 1
ATOM 651 C CA . GLU A 1 82 ? 3.801 7.393 14.842 1.00 91.62 82 GLU A CA 1
ATOM 652 C C . GLU A 1 82 ? 3.070 8.735 14.677 1.00 91.62 82 GLU A C 1
ATOM 654 O O . GLU A 1 82 ? 2.788 9.436 15.648 1.00 91.62 82 GLU A O 1
ATOM 659 N N . LYS A 1 83 ? 2.703 9.083 13.438 1.00 90.06 83 LYS A N 1
ATOM 660 C CA . LYS A 1 83 ? 1.920 10.285 13.109 1.00 90.06 83 LYS A CA 1
ATOM 661 C C . LYS A 1 83 ? 0.410 10.139 13.338 1.00 90.06 83 LYS A C 1
ATOM 663 O O . LYS A 1 83 ? -0.334 11.051 12.982 1.00 90.06 83 LYS A O 1
ATOM 668 N N . ASN A 1 84 ? -0.063 9.028 13.906 1.00 91.00 84 ASN A N 1
ATOM 669 C CA . ASN A 1 84 ? -1.482 8.732 14.157 1.00 91.00 84 ASN A CA 1
ATOM 670 C C . ASN A 1 84 ? -2.378 8.767 12.899 1.00 91.00 84 ASN A C 1
ATOM 672 O O . ASN A 1 84 ? -3.602 8.942 12.978 1.00 91.00 84 ASN A O 1
ATOM 676 N N . PHE A 1 85 ? -1.789 8.601 11.711 1.00 92.50 85 PHE A N 1
ATOM 677 C CA . PHE A 1 85 ? -2.566 8.490 10.481 1.00 92.50 85 PHE A CA 1
ATOM 678 C C . PHE A 1 85 ? -3.189 7.094 10.381 1.00 92.50 85 PHE A C 1
ATOM 680 O O . PHE A 1 85 ? -4.416 6.976 10.265 1.00 92.50 85 PHE A O 1
ATOM 687 N N . LEU A 1 86 ? -2.355 6.054 10.479 1.00 93.56 86 LEU A N 1
ATOM 688 C CA . LEU A 1 86 ? -2.766 4.648 10.454 1.00 93.56 86 LEU A CA 1
ATOM 689 C C . LEU A 1 86 ? -3.199 4.161 11.841 1.00 93.56 86 LEU A C 1
ATOM 691 O O . LEU A 1 86 ? -2.800 4.716 12.863 1.00 93.56 86 LEU A O 1
ATOM 695 N N . GLN A 1 87 ? -4.028 3.117 11.875 1.00 90.06 87 GLN A N 1
ATOM 696 C CA . GLN A 1 87 ? -4.521 2.548 13.131 1.00 90.06 87 GLN A CA 1
ATOM 697 C C . GLN A 1 87 ? -3.527 1.514 13.693 1.00 90.06 87 GLN A C 1
ATOM 699 O O . GLN A 1 87 ? -3.223 0.550 12.990 1.00 90.06 87 GLN A O 1
ATOM 704 N N . PRO A 1 88 ? -3.024 1.661 14.931 1.00 79.62 88 PRO A N 1
ATOM 705 C CA . PRO A 1 88 ? -2.017 0.750 15.484 1.00 79.62 88 PRO A CA 1
ATOM 706 C C . PRO A 1 88 ? -2.565 -0.612 15.921 1.00 79.62 88 PRO A C 1
ATOM 708 O O . PRO A 1 88 ? -1.816 -1.585 15.934 1.00 79.62 88 PRO A O 1
ATOM 711 N N . ALA A 1 89 ? -3.853 -0.701 16.262 1.00 83.56 89 ALA A N 1
ATOM 712 C CA . ALA A 1 89 ? -4.484 -1.920 16.760 1.00 83.56 89 ALA A CA 1
ATOM 713 C C . ALA A 1 89 ? -5.684 -2.319 15.892 1.00 83.56 89 ALA A C 1
ATOM 715 O O . ALA A 1 89 ? -6.369 -1.458 15.344 1.00 83.56 89 ALA A O 1
ATOM 716 N N . ASN A 1 90 ? -5.938 -3.627 15.792 1.00 85.94 90 ASN A N 1
ATOM 717 C CA . ASN A 1 90 ? -7.088 -4.227 15.097 1.00 85.94 90 ASN A CA 1
ATOM 718 C C . ASN A 1 90 ? -7.237 -3.852 13.608 1.00 85.94 90 ASN A C 1
ATOM 720 O O . ASN A 1 90 ? -8.312 -4.012 13.033 1.00 85.94 90 ASN A O 1
ATOM 724 N N . ALA A 1 91 ? -6.154 -3.401 12.970 1.00 93.25 91 ALA A N 1
ATOM 725 C CA . ALA A 1 91 ? -6.101 -3.136 11.540 1.00 93.25 91 ALA A CA 1
ATOM 726 C C . ALA A 1 91 ? -5.095 -4.060 10.846 1.00 93.25 91 ALA A C 1
ATOM 728 O O . ALA A 1 91 ? -4.002 -4.334 11.344 1.00 93.25 91 ALA A O 1
ATOM 729 N N . ILE A 1 92 ? -5.460 -4.531 9.661 1.00 94.19 92 ILE A N 1
ATOM 730 C CA . ILE A 1 92 ? -4.632 -5.387 8.822 1.00 94.19 92 ILE A CA 1
ATOM 731 C C . ILE A 1 92 ? -3.653 -4.502 8.046 1.00 94.19 92 ILE A C 1
ATOM 733 O O . ILE A 1 92 ? -4.057 -3.643 7.261 1.00 94.19 92 ILE A O 1
ATOM 737 N N . LYS A 1 93 ? -2.353 -4.734 8.251 1.00 94.88 93 LYS A N 1
ATOM 738 C CA . LYS A 1 93 ? -1.266 -4.088 7.504 1.00 94.88 93 LYS A CA 1
ATOM 739 C C . LYS A 1 93 ? -1.204 -4.643 6.080 1.00 94.88 93 LYS A C 1
ATOM 741 O O . LYS A 1 93 ? -1.050 -5.848 5.881 1.00 94.88 93 LYS A O 1
ATOM 746 N N . MET A 1 94 ? -1.278 -3.758 5.092 1.00 95.12 94 MET A N 1
ATOM 747 C CA . MET A 1 94 ? -1.078 -4.074 3.682 1.00 95.12 94 MET A CA 1
ATOM 748 C C . MET A 1 94 ? -0.057 -3.127 3.068 1.00 95.12 94 MET A C 1
ATOM 750 O O . MET A 1 94 ? -0.234 -1.912 3.043 1.00 95.12 94 MET A O 1
ATOM 754 N N . LEU A 1 95 ? 1.012 -3.717 2.553 1.00 94.94 95 LEU A N 1
ATOM 755 C CA . LEU A 1 95 ? 2.142 -3.026 1.956 1.00 94.94 95 LEU A CA 1
ATOM 756 C C . LEU A 1 95 ? 2.191 -3.378 0.470 1.00 94.94 95 LEU A C 1
ATOM 758 O O . LEU A 1 95 ? 2.230 -4.561 0.138 1.00 94.94 95 LEU A O 1
ATOM 762 N N . LEU A 1 96 ? 2.130 -2.387 -0.419 1.00 93.56 96 LEU A N 1
ATOM 763 C CA . LEU A 1 96 ? 2.059 -2.594 -1.863 1.00 93.56 96 LEU A CA 1
ATOM 764 C C . LEU A 1 96 ? 3.164 -1.833 -2.602 1.00 93.56 96 LEU A C 1
ATOM 766 O O . LEU A 1 96 ? 3.244 -0.610 -2.528 1.00 93.56 96 LEU A O 1
ATOM 770 N N . LEU A 1 97 ? 3.935 -2.550 -3.415 1.00 91.56 97 LEU A N 1
ATOM 771 C CA . LEU A 1 97 ? 4.800 -1.968 -4.438 1.00 91.56 97 LEU A CA 1
ATOM 772 C C . LEU A 1 97 ? 4.069 -1.978 -5.775 1.00 91.56 97 LEU A C 1
ATOM 774 O O . LEU A 1 97 ? 3.885 -3.029 -6.392 1.00 91.56 97 LEU A O 1
ATOM 778 N N . HIS A 1 98 ? 3.661 -0.801 -6.229 1.00 89.06 98 HIS A N 1
ATOM 779 C CA . HIS A 1 98 ? 3.073 -0.611 -7.542 1.00 89.06 98 HIS A CA 1
ATOM 780 C C . HIS A 1 98 ? 4.166 -0.360 -8.585 1.00 89.06 98 HIS A C 1
ATOM 782 O O . HIS A 1 98 ? 5.039 0.489 -8.407 1.00 89.06 98 HIS A O 1
ATOM 788 N N . HIS A 1 99 ? 4.106 -1.075 -9.710 1.00 87.00 99 HIS A N 1
ATOM 789 C CA . HIS A 1 99 ? 5.099 -0.926 -10.769 1.00 87.00 99 HIS A CA 1
ATOM 790 C C . HIS A 1 99 ? 4.536 -1.090 -12.181 1.00 87.00 99 HIS A C 1
ATOM 792 O O . HIS A 1 99 ? 3.491 -1.707 -12.402 1.00 87.00 99 HIS A O 1
ATOM 798 N N . LYS A 1 100 ? 5.286 -0.562 -13.158 1.00 82.69 100 LYS A N 1
ATOM 799 C CA . LYS A 1 100 ? 4.974 -0.635 -14.598 1.00 82.69 100 LYS A CA 1
ATOM 800 C C . LYS A 1 100 ? 5.945 -1.546 -15.360 1.00 82.69 100 LYS A C 1
ATOM 802 O O . LYS A 1 100 ? 5.569 -2.117 -16.385 1.00 82.69 100 LYS A O 1
ATOM 807 N N . GLY A 1 101 ? 7.173 -1.688 -14.853 1.00 77.94 101 GLY A N 1
ATOM 808 C CA . GLY A 1 101 ? 8.261 -2.465 -15.449 1.00 77.94 101 GLY A CA 1
ATOM 809 C C . GLY A 1 101 ? 8.258 -3.949 -15.076 1.00 77.94 101 GLY A C 1
ATOM 810 O O . GLY A 1 101 ? 7.263 -4.484 -14.585 1.00 77.94 101 GLY A O 1
ATOM 811 N N . GLY A 1 102 ? 9.382 -4.617 -15.330 1.00 79.50 102 GLY A N 1
ATOM 812 C CA . GLY A 1 102 ? 9.640 -5.974 -14.853 1.00 79.50 102 GLY A CA 1
ATOM 813 C C . GLY A 1 102 ? 10.031 -5.993 -13.375 1.00 79.50 102 GLY A C 1
ATOM 814 O O . GLY A 1 102 ? 10.501 -4.994 -12.838 1.00 79.50 102 GLY A O 1
ATOM 815 N N . VAL A 1 103 ? 9.829 -7.140 -12.736 1.00 84.81 103 VAL A N 1
ATOM 816 C CA . VAL A 1 103 ? 10.300 -7.441 -11.380 1.00 84.81 103 VAL A CA 1
ATOM 817 C C . VAL A 1 103 ? 11.001 -8.783 -11.457 1.00 84.81 103 VAL A C 1
ATOM 819 O O . VAL A 1 103 ? 10.419 -9.741 -11.973 1.00 84.81 103 VAL A O 1
ATOM 822 N N . ASP A 1 104 ? 12.241 -8.849 -10.984 1.00 87.12 104 ASP A N 1
ATOM 823 C CA . ASP A 1 104 ? 12.974 -10.108 -10.948 1.00 87.12 104 ASP A CA 1
ATOM 824 C C . ASP A 1 104 ? 12.419 -11.057 -9.864 1.00 87.12 104 ASP A C 1
ATOM 826 O O . ASP A 1 104 ? 11.715 -10.663 -8.925 1.00 87.12 104 ASP A O 1
ATOM 830 N N . SER A 1 105 ? 12.699 -12.351 -10.017 1.00 88.38 105 SER A N 1
ATOM 831 C CA . SER A 1 105 ? 12.175 -13.395 -9.132 1.00 88.38 105 SER A CA 1
ATOM 832 C C . SER A 1 105 ? 12.728 -13.312 -7.707 1.00 88.38 105 SER A C 1
ATOM 834 O O . SER A 1 105 ? 12.021 -13.679 -6.761 1.00 88.38 105 SER A O 1
ATOM 836 N N . LEU A 1 106 ? 13.956 -12.817 -7.535 1.00 89.75 106 LEU A N 1
ATOM 837 C CA . LEU A 1 106 ? 14.582 -12.649 -6.230 1.00 89.75 106 LEU A CA 1
ATOM 838 C C . LEU A 1 106 ? 13.865 -11.546 -5.451 1.00 89.75 106 LEU A C 1
ATOM 840 O O . LEU A 1 106 ? 13.446 -11.773 -4.317 1.00 89.75 106 LEU A O 1
ATOM 844 N N . LEU A 1 107 ? 13.634 -10.393 -6.074 1.00 91.06 107 LEU A N 1
ATOM 845 C CA . LEU A 1 107 ? 12.921 -9.275 -5.476 1.00 91.06 107 LEU A CA 1
ATOM 846 C C . LEU A 1 107 ? 11.486 -9.651 -5.120 1.00 91.06 107 LEU A C 1
ATOM 848 O O . LEU A 1 107 ? 11.030 -9.348 -4.020 1.00 91.06 107 LEU A O 1
ATOM 852 N N . LYS A 1 108 ? 10.790 -10.376 -6.003 1.00 90.38 108 LYS A N 1
ATOM 853 C CA . LYS A 1 108 ? 9.449 -10.891 -5.702 1.00 90.38 108 LYS A CA 1
ATOM 854 C C . LYS A 1 108 ? 9.460 -11.821 -4.484 1.00 90.38 108 LYS A C 1
ATOM 856 O O . LYS A 1 108 ? 8.588 -11.715 -3.626 1.00 90.38 108 LYS A O 1
ATOM 861 N N . SER A 1 109 ? 10.461 -12.698 -4.387 1.00 92.19 109 SER A N 1
ATOM 862 C CA . SER A 1 109 ? 10.617 -13.614 -3.250 1.00 92.19 109 SER A CA 1
ATOM 863 C C . SER A 1 109 ? 10.899 -12.868 -1.945 1.00 92.19 109 SER A C 1
ATOM 865 O O . SER A 1 109 ? 10.347 -13.217 -0.902 1.00 92.19 109 SER A O 1
ATOM 867 N N . LEU A 1 110 ? 11.729 -11.824 -1.998 1.00 92.56 110 LEU A N 1
ATOM 868 C CA . LEU A 1 110 ? 12.022 -10.969 -0.848 1.00 92.56 110 LEU A CA 1
ATOM 869 C C . LEU A 1 110 ? 10.788 -10.172 -0.414 1.00 92.56 110 LEU A C 1
ATOM 871 O O . LEU A 1 110 ? 10.452 -10.187 0.766 1.00 92.56 110 LEU A O 1
ATOM 875 N N . ALA A 1 111 ? 10.061 -9.571 -1.358 1.00 92.44 111 ALA A N 1
ATOM 876 C CA . ALA A 1 111 ? 8.825 -8.848 -1.075 1.00 92.44 111 ALA A CA 1
ATOM 877 C C . ALA A 1 111 ? 7.791 -9.749 -0.386 1.00 92.44 111 ALA A C 1
ATOM 879 O O . ALA A 1 111 ? 7.247 -9.375 0.650 1.00 92.44 111 ALA A O 1
ATOM 880 N N . MET A 1 112 ? 7.596 -10.977 -0.880 1.00 90.88 112 MET A N 1
ATOM 881 C CA . MET A 1 112 ? 6.699 -11.949 -0.246 1.00 90.88 112 MET A CA 1
ATOM 882 C C . MET A 1 112 ? 7.108 -12.279 1.195 1.00 90.88 112 MET A C 1
ATOM 884 O O . MET A 1 112 ? 6.247 -12.330 2.073 1.00 90.88 112 MET A O 1
ATOM 888 N N . ARG A 1 113 ? 8.408 -12.470 1.464 1.00 91.38 113 ARG A N 1
ATOM 889 C CA . ARG A 1 113 ? 8.914 -12.713 2.829 1.00 91.38 113 ARG A CA 1
ATOM 890 C C . ARG A 1 113 ? 8.657 -11.525 3.758 1.00 91.38 113 ARG A C 1
ATOM 892 O O . ARG A 1 113 ? 8.289 -11.737 4.909 1.00 91.38 113 ARG A O 1
ATOM 899 N N . SER A 1 114 ? 8.766 -10.305 3.238 1.00 90.38 114 SER A N 1
ATOM 900 C CA . SER A 1 114 ? 8.421 -9.060 3.937 1.00 90.38 114 SER A CA 1
ATOM 901 C C . SER A 1 114 ? 6.918 -8.741 3.936 1.00 90.38 114 SER A C 1
ATOM 903 O O . SER A 1 114 ? 6.512 -7.671 4.378 1.00 90.38 114 SER A O 1
ATOM 905 N N . LYS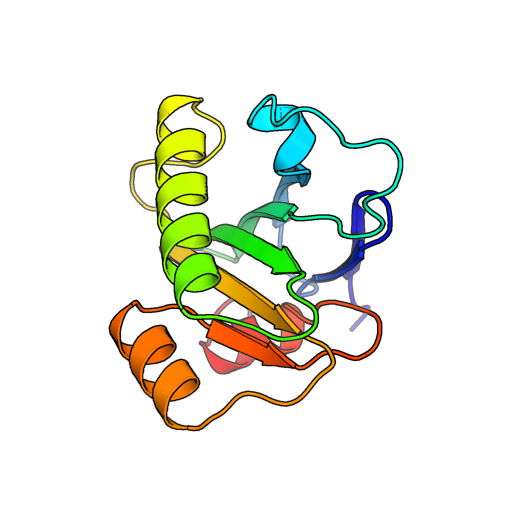 A 1 115 ? 6.057 -9.651 3.452 1.00 92.44 115 LYS A N 1
ATOM 906 C CA . LYS A 1 115 ? 4.597 -9.451 3.343 1.00 92.44 115 LYS A CA 1
ATOM 907 C C . LYS A 1 115 ? 4.207 -8.222 2.500 1.00 92.44 115 LYS A C 1
ATOM 909 O O . LYS A 1 115 ? 3.142 -7.637 2.706 1.00 92.44 115 LYS A O 1
ATOM 914 N N . VAL A 1 116 ? 5.053 -7.859 1.538 1.00 93.69 116 VAL A N 1
ATOM 915 C CA . VAL A 1 116 ? 4.824 -6.798 0.555 1.00 93.69 116 VAL A CA 1
ATOM 916 C C . VAL A 1 116 ? 4.258 -7.401 -0.727 1.00 93.69 116 VAL A C 1
ATOM 918 O O . VAL A 1 116 ? 4.831 -8.313 -1.323 1.00 93.69 116 VAL A O 1
ATOM 921 N N . GLU A 1 117 ? 3.124 -6.868 -1.164 1.00 92.00 117 GLU A N 1
ATOM 922 C CA . GLU A 1 117 ? 2.471 -7.225 -2.416 1.00 92.00 117 GLU A CA 1
ATOM 923 C C . GLU A 1 117 ? 3.085 -6.443 -3.572 1.00 92.00 117 GLU A C 1
ATOM 925 O O . GLU A 1 117 ? 3.046 -5.214 -3.603 1.00 92.00 117 GLU A O 1
ATOM 930 N N . VAL A 1 118 ? 3.633 -7.152 -4.555 1.00 90.88 118 VAL A N 1
ATOM 931 C CA . VAL A 1 118 ? 4.185 -6.528 -5.760 1.00 90.88 118 VAL A CA 1
ATOM 932 C C . VAL A 1 118 ? 3.135 -6.572 -6.858 1.00 90.88 118 VAL A C 1
ATOM 934 O O . VAL A 1 118 ? 2.796 -7.636 -7.381 1.00 90.88 118 VAL A O 1
ATOM 937 N N . VAL A 1 119 ? 2.599 -5.403 -7.194 1.00 88.94 119 VAL A N 1
ATOM 938 C CA . VAL A 1 119 ? 1.414 -5.260 -8.032 1.00 88.94 119 VAL A CA 1
ATOM 939 C C . VAL A 1 119 ? 1.776 -4.525 -9.316 1.00 88.94 119 VAL A C 1
ATOM 941 O O . VAL A 1 119 ? 2.062 -3.326 -9.328 1.00 88.94 119 VAL A O 1
ATOM 944 N N . ARG A 1 120 ? 1.734 -5.254 -10.433 1.00 86.06 120 ARG A N 1
ATOM 945 C CA . ARG A 1 120 ? 1.906 -4.667 -11.761 1.00 86.06 120 ARG A CA 1
ATOM 946 C C . ARG A 1 120 ? 0.605 -4.001 -12.196 1.00 86.06 120 ARG A C 1
ATOM 948 O O . ARG A 1 120 ? -0.386 -4.700 -12.414 1.00 86.06 120 ARG A O 1
ATOM 955 N N . CYS A 1 121 ? 0.600 -2.686 -12.399 1.00 75.25 121 CYS A N 1
ATOM 956 C CA . CYS A 1 121 ? -0.530 -2.006 -13.034 1.00 75.25 121 CYS A CA 1
ATOM 957 C C . CYS A 1 121 ? -0.077 -1.017 -14.111 1.00 75.25 121 CYS A C 1
ATOM 959 O O . CYS A 1 121 ? 1.052 -0.539 -14.138 1.00 75.25 121 CYS A O 1
ATOM 961 N N . SER A 1 122 ? -0.976 -0.737 -15.054 1.00 73.69 122 SER A N 1
ATOM 962 C CA . SER A 1 122 ? -0.691 0.120 -16.208 1.00 73.69 122 SER A CA 1
ATOM 963 C C . SER A 1 122 ? -0.937 1.603 -15.910 1.00 73.69 122 SER A C 1
ATOM 965 O O . SER A 1 122 ? -0.073 2.441 -16.177 1.00 73.69 122 SER A O 1
ATOM 967 N N . LYS A 1 123 ? -2.113 1.944 -15.363 1.00 74.62 123 LYS A N 1
ATOM 968 C CA . LYS A 1 123 ? -2.546 3.338 -15.121 1.00 74.62 123 LYS A CA 1
ATOM 969 C C . LYS A 1 123 ? -3.259 3.576 -13.789 1.00 74.62 123 LYS A C 1
ATOM 971 O O . LYS A 1 123 ? -3.287 4.710 -13.323 1.00 74.62 123 LYS A O 1
ATOM 976 N N . SER A 1 124 ? -3.855 2.545 -13.201 1.00 84.94 124 SER A N 1
ATOM 977 C CA . SER A 1 124 ? -4.596 2.636 -11.943 1.00 84.94 124 SER A CA 1
ATOM 978 C C . SER A 1 124 ? -4.263 1.461 -11.049 1.00 84.94 124 SER A C 1
ATOM 980 O O . SER A 1 124 ? -4.115 0.346 -11.546 1.00 84.94 124 SER A O 1
ATOM 982 N N . ILE A 1 125 ? -4.231 1.701 -9.746 1.00 88.31 125 ILE A N 1
ATOM 983 C CA . ILE A 1 125 ? -4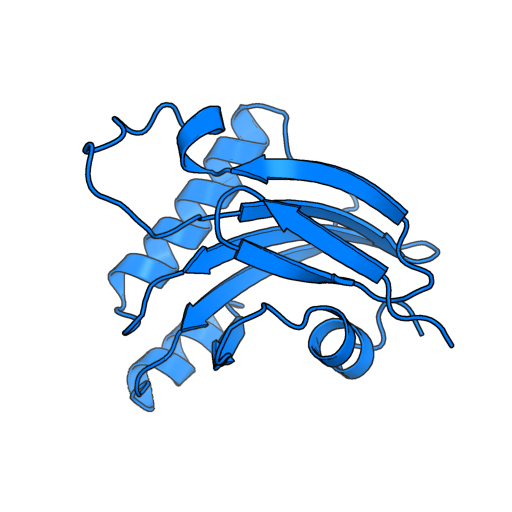.011 0.668 -8.741 1.00 88.31 125 ILE A CA 1
ATOM 984 C C . ILE A 1 125 ? -5.343 -0.035 -8.494 1.00 88.31 125 ILE A C 1
ATOM 986 O O . ILE A 1 125 ? -6.310 0.591 -8.058 1.00 88.31 125 ILE A O 1
ATOM 990 N N . ASP A 1 126 ? -5.422 -1.319 -8.830 1.00 88.94 126 ASP A N 1
ATOM 991 C CA . ASP A 1 126 ? -6.645 -2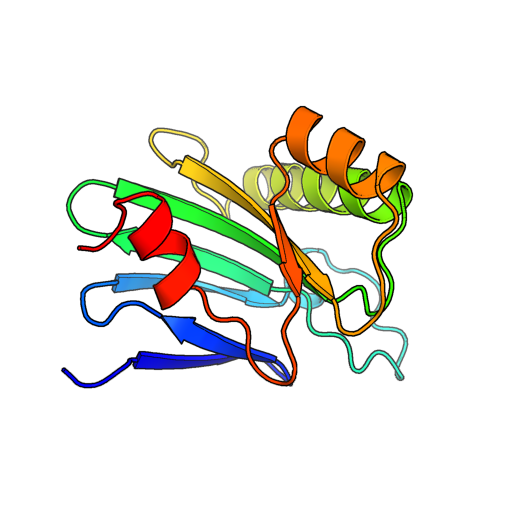.110 -8.685 1.00 88.94 126 ASP A CA 1
ATOM 992 C C . ASP A 1 126 ? -6.678 -2.842 -7.338 1.00 88.94 126 ASP A C 1
ATOM 994 O O . ASP A 1 126 ? -6.299 -4.011 -7.227 1.00 88.94 126 ASP A O 1
ATOM 998 N N . LEU A 1 127 ? -7.131 -2.135 -6.297 1.00 90.75 127 LEU A N 1
ATOM 999 C CA . LEU A 1 127 ? -7.338 -2.738 -4.982 1.00 90.75 127 LEU A CA 1
ATOM 1000 C C . LEU A 1 127 ? -8.550 -3.666 -4.963 1.00 90.75 127 LEU A C 1
ATOM 1002 O O . LEU A 1 127 ? -8.568 -4.584 -4.153 1.00 90.75 127 LEU A O 1
ATOM 1006 N N . TYR A 1 128 ? -9.538 -3.481 -5.843 1.00 90.69 128 TYR A N 1
ATOM 1007 C CA . TYR A 1 128 ? -10.702 -4.362 -5.873 1.00 90.69 128 TYR A CA 1
ATOM 1008 C C . TYR A 1 128 ? -10.303 -5.804 -6.185 1.00 90.69 128 TYR A C 1
ATOM 1010 O O . TYR A 1 128 ? -10.607 -6.713 -5.411 1.00 90.69 128 TYR A O 1
ATOM 1018 N N . THR A 1 129 ? -9.557 -6.012 -7.271 1.00 88.88 129 THR A N 1
ATOM 1019 C CA . THR A 1 129 ? -9.085 -7.352 -7.638 1.00 88.88 129 THR A CA 1
ATOM 1020 C C . THR A 1 129 ? -8.154 -7.937 -6.572 1.00 88.88 129 THR A C 1
ATOM 1022 O O . THR A 1 129 ? -8.243 -9.130 -6.278 1.00 88.88 129 THR A O 1
ATOM 1025 N N . LEU A 1 130 ? -7.274 -7.123 -5.976 1.00 89.69 130 LEU A N 1
ATOM 1026 C CA . LEU A 1 130 ? -6.344 -7.580 -4.937 1.00 89.69 130 LEU A CA 1
ATOM 1027 C C . LEU A 1 130 ? -7.070 -8.014 -3.656 1.00 89.69 130 LEU A C 1
ATOM 1029 O O . LEU A 1 130 ? -6.800 -9.095 -3.137 1.00 89.69 130 LEU A O 1
ATOM 1033 N N . LEU A 1 131 ? -7.987 -7.186 -3.156 1.00 90.19 131 LEU A N 1
ATOM 1034 C CA . LEU A 1 131 ? -8.717 -7.449 -1.916 1.00 90.19 131 LEU A CA 1
ATOM 1035 C C . LEU A 1 131 ? -9.664 -8.636 -2.079 1.00 90.19 131 LEU A C 1
ATOM 1037 O O . LEU A 1 131 ? -9.660 -9.521 -1.229 1.00 90.19 131 LEU A O 1
ATOM 1041 N N . ARG A 1 132 ? -10.348 -8.746 -3.225 1.00 88.44 132 ARG A N 1
ATOM 1042 C CA . ARG A 1 132 ? -11.204 -9.899 -3.531 1.00 88.44 132 ARG A CA 1
ATOM 1043 C C . ARG A 1 132 ? -10.431 -11.222 -3.550 1.00 88.44 132 ARG A C 1
ATOM 1045 O O . ARG A 1 132 ? -10.942 -12.222 -3.065 1.00 88.44 132 ARG A O 1
ATOM 1052 N N . LYS A 1 133 ? -9.199 -11.245 -4.079 1.00 87.94 133 LYS A N 1
ATOM 1053 C CA . LYS A 1 133 ? -8.330 -12.445 -4.057 1.00 87.94 133 LYS A CA 1
ATOM 1054 C C . LYS A 1 133 ? -7.922 -12.871 -2.649 1.00 87.94 133 LYS A C 1
ATOM 1056 O O . LYS A 1 133 ? -7.619 -14.038 -2.441 1.00 87.94 133 LYS A O 1
ATOM 1061 N N . ARG A 1 134 ? -7.874 -11.921 -1.717 1.00 86.06 134 ARG A N 1
ATOM 1062 C CA . ARG A 1 134 ? -7.599 -12.154 -0.295 1.00 86.06 134 ARG A CA 1
ATOM 1063 C C . ARG A 1 134 ? -8.878 -12.333 0.526 1.00 86.06 134 ARG A C 1
ATOM 1065 O O . ARG A 1 134 ? -8.816 -12.290 1.745 1.00 86.06 134 ARG A O 1
ATOM 1072 N N . GLU A 1 135 ? -10.016 -12.478 -0.151 1.00 87.38 135 GLU A N 1
ATOM 1073 C CA . GLU A 1 135 ? -11.342 -12.628 0.450 1.00 87.38 135 GLU A CA 1
ATOM 1074 C C . GLU A 1 135 ? -11.765 -11.459 1.353 1.00 87.38 135 GLU A C 1
ATOM 1076 O O . GLU A 1 135 ? -12.679 -11.563 2.166 1.00 87.38 135 GLU A O 1
ATOM 1081 N N . PHE A 1 136 ? -11.146 -10.294 1.152 1.00 82.69 136 PHE A N 1
ATOM 1082 C CA . PHE A 1 136 ? -11.586 -9.041 1.744 1.00 82.69 136 PHE A CA 1
ATOM 1083 C C . PHE A 1 136 ? -12.620 -8.368 0.846 1.00 82.69 136 PHE A C 1
ATOM 1085 O O . PHE A 1 136 ? -12.484 -8.349 -0.380 1.00 82.69 136 PHE A O 1
ATOM 1092 N N . CYS A 1 137 ? -13.608 -7.724 1.473 1.00 76.38 137 CYS A N 1
ATOM 1093 C CA . CYS A 1 137 ? -14.588 -6.891 0.775 1.00 76.38 137 CYS A CA 1
ATOM 1094 C C . CYS A 1 137 ? -15.357 -7.662 -0.327 1.00 76.38 137 CYS A C 1
ATOM 1096 O O . CYS A 1 137 ? -15.597 -7.113 -1.407 1.00 76.38 137 CYS A O 1
ATOM 1098 N N . ILE A 1 138 ? -15.729 -8.925 -0.077 1.00 76.50 138 ILE A N 1
ATOM 1099 C CA . ILE A 1 138 ? -16.614 -9.711 -0.961 1.00 76.50 138 ILE A CA 1
ATOM 1100 C C . ILE A 1 138 ? -18.063 -9.233 -0.831 1.00 76.50 138 ILE A C 1
ATOM 1102 O O . ILE A 1 138 ? -18.459 -8.841 0.290 1.00 76.50 138 ILE A O 1
#

Sequence (138 aa):
MTVKKIKIKNTTITLPPNAELLKQTNLDEVLNQTLKKNEKKSDVALVLKCGEYVLNIVIEDTGTPELRDIRKLEESYDRLIEKNFLQPANAIKMLLLHHKGGVDSLLKSLAMRSKVEVVRCSKSIDLYTLLRKREFCI

pLDDT: mean 85.55, std 11.32, range [43.53, 96.69]

Radius of gyration: 14.22 Å; chains: 1; bounding box: 37×33×33 Å

Foldseek 3Di:
DDWDWDDAQQAIATDQPQKDWPDKHFLCVLVVPPPPVDDPWTWMWTWIDFPQATETETEGEDQADDPVVLVVQVVSSVVCVVSVNDDPPRHHYAAEYEHADDYDPVSVVVCVVSNYHYDYDDRHHYVNVVCVVVVTND